Protein AF-A0A8C8LXL6-F1 (afdb_monomer)

InterPro domains:
  IPR001304 C-type lectin-like [PF00059] (31-141)
  IPR001304 C-type lectin-like [PS50041] (15-141)
  IPR001304 C-type lectin-like [SM00034] (9-141)
  IPR016186 C-type lectin-like/link domain superfamily [G3DSA:3.10.100.10] (22-143)
  IPR016187 C-type lectin fold [SSF56436] (7-144)
  IPR018378 C-type lectin, conserved site [PS00615] (116-140)
  IPR050111 C-type lectin and snaclec domain-containing protein [PTHR22803] (27-142)

Organism: Oncorhynchus tshawytscha (NCBI:txid74940)

Mean predicted aligned error: 12.82 Å

pLDDT: mean 79.81, std 14.98, range [47.41, 97.81]

Foldseek 3Di:
DDDVVVVVVVVVVVVVVVVVVVVQQDDDPQFDGDPSDTHHDQPFPAPDWFFADDQDDVSLVVVQVVCCVVPVVSDKAFGQWWDVVVPDTAGRRRDDDPDAFADPCPPDDPSPAQTTKIACDPPPRHIYTGGPPDDHHTHIDHDDPDPD

Solvent-accessible surface area (backbone atoms only — not comparable to full-atom values): 8767 Å² total; per-residue (Å²): 134,82,57,68,68,58,53,49,52,51,51,53,50,51,51,51,50,50,54,51,60,61,58,73,59,60,48,61,94,80,31,53,66,57,97,76,42,64,45,69,89,46,94,51,50,78,90,49,67,28,39,31,75,59,74,47,70,70,54,48,53,51,50,52,53,53,46,35,74,80,36,80,81,43,64,58,25,35,38,16,42,30,27,79,79,79,78,54,74,40,30,67,42,51,50,82,80,85,42,84,57,56,32,92,81,44,79,59,87,67,70,89,58,39,32,26,29,28,35,40,35,86,96,74,53,22,28,42,59,37,50,67,85,62,94,60,54,71,45,70,39,65,52,78,88,76,92,121

Radius of gyration: 22.3 Å; Cα contacts (8 Å, |Δi|>4): 211; chains: 1; bounding box: 39×59×58 Å

Nearest PDB structures (foldseek):
  6jk5-assembly1_A  TM=7.363E-01  e=5.021E-07  Hypomesus nipponensis
  2py2-assembly6_F  TM=7.349E-01  e=1.277E-06  Clupea harengus
  6inn-assembly4_D  TM=8.478E-01  e=7.756E-06  Homo sapiens
  6inn-assembly2_B  TM=8.472E-01  e=7.756E-06  Homo sapiens
  6inn-assembly1_A  TM=8.481E-01  e=9.348E-06  Homo sapiens

Secondary structure (DSSP, 8-state):
---HHHHHHHHHHHHHHHHHHHHTTPPPTTSEEETTEEE---S--TTS-EEPP--SHHHHHHHHHHHHHH-TT---EEEEEE-TTSS--EETT--------BPTT-S-S-TTT--EEEE--TTTS-BEEE-TTS--EE-EEPPPTT--

Sequence (148 aa):
TIDPKVIFCILLGLFSLFSFLLNLGSCSMGWYGSNGSCFKYIAMLSQKANLASVHYLDKHYIINNLIKSYDPAESLTWIGLSDIHKSMWMWSDGSQVEFIHWNGEQPDIDQDTEDCVLINWPGGMQWNDLTCSNLLAFVCEVCPTGMF

Structure (mmCIF, N/CA/C/O backbone):
data_AF-A0A8C8LXL6-F1
#
_entry.id   AF-A0A8C8LXL6-F1
#
loop_
_atom_site.group_PDB
_atom_site.id
_atom_site.type_symbol
_atom_site.label_atom_id
_atom_site.label_alt_id
_atom_site.label_comp_id
_atom_site.label_asym_id
_atom_site.label_entity_id
_atom_site.label_seq_id
_atom_site.pdbx_PDB_ins_code
_atom_site.Cartn_x
_atom_site.Cartn_y
_atom_site.Cartn_z
_atom_site.occupancy
_atom_site.B_iso_or_equiv
_atom_site.auth_seq_id
_atom_site.auth_comp_id
_atom_site.auth_asym_id
_atom_site.auth_atom_id
_atom_site.pdbx_PDB_model_num
ATOM 1 N N . THR A 1 1 ? -21.673 -46.563 -43.641 1.00 72.19 1 THR A N 1
ATOM 2 C CA . THR A 1 1 ? -22.157 -46.462 -42.246 1.00 72.19 1 THR A CA 1
ATOM 3 C C . THR A 1 1 ? -21.065 -45.807 -41.422 1.00 72.19 1 THR A C 1
ATOM 5 O O . THR A 1 1 ? -19.906 -46.129 -41.640 1.00 72.19 1 THR A O 1
ATOM 8 N N . ILE A 1 2 ? -21.393 -44.822 -40.581 1.00 64.19 2 ILE A N 1
ATOM 9 C CA . ILE A 1 2 ? -20.395 -44.080 -39.785 1.00 64.19 2 ILE A CA 1
ATOM 10 C C . ILE A 1 2 ? -20.009 -44.924 -38.559 1.00 64.19 2 ILE A C 1
ATOM 12 O O . ILE A 1 2 ? -20.883 -45.537 -37.949 1.00 64.19 2 ILE A O 1
ATOM 16 N N . ASP A 1 3 ? -18.716 -44.978 -38.224 1.00 72.81 3 ASP A N 1
ATOM 17 C CA . ASP A 1 3 ? -18.187 -45.764 -37.101 1.00 72.81 3 ASP A CA 1
ATOM 18 C C . ASP A 1 3 ? -18.734 -45.239 -35.749 1.00 72.81 3 ASP A C 1
ATOM 20 O O . ASP A 1 3 ? -18.609 -44.044 -35.457 1.00 72.81 3 ASP A O 1
ATOM 24 N N . PRO A 1 4 ? -19.325 -46.096 -34.895 1.00 72.06 4 PRO A N 1
ATOM 25 C CA . PRO A 1 4 ? -19.854 -45.696 -33.591 1.00 72.06 4 PRO A CA 1
ATOM 26 C C . PRO A 1 4 ? -18.803 -45.088 -32.644 1.00 72.06 4 PRO A C 1
ATOM 28 O O . PRO A 1 4 ? -19.159 -44.259 -31.807 1.00 72.06 4 PRO A O 1
ATOM 31 N N . LYS A 1 5 ? -17.511 -45.413 -32.791 1.00 61.12 5 LYS A N 1
ATOM 32 C CA . LYS A 1 5 ? -16.421 -44.765 -32.037 1.00 61.12 5 LYS A CA 1
ATOM 33 C C . LYS A 1 5 ? -16.189 -43.325 -32.492 1.00 61.12 5 LYS A C 1
ATOM 35 O O . LYS A 1 5 ? -15.895 -42.463 -31.667 1.00 61.12 5 LYS A O 1
ATOM 40 N N . VAL A 1 6 ? -16.374 -43.051 -33.784 1.00 65.00 6 VAL A N 1
ATOM 41 C CA . VAL A 1 6 ? -16.306 -41.691 -34.340 1.00 65.00 6 VAL A CA 1
ATOM 42 C C . VAL A 1 6 ? -17.487 -40.862 -33.836 1.00 65.00 6 VAL A C 1
ATOM 44 O O . VAL A 1 6 ? -17.292 -39.732 -33.401 1.00 65.00 6 VAL A O 1
ATOM 47 N N . ILE A 1 7 ? -18.690 -41.443 -33.785 1.00 74.00 7 ILE A N 1
ATOM 48 C CA . ILE A 1 7 ? -19.877 -40.794 -33.204 1.00 74.00 7 ILE A CA 1
ATOM 49 C C . ILE A 1 7 ? -19.655 -40.481 -31.716 1.00 74.00 7 ILE A C 1
ATOM 51 O O . ILE A 1 7 ? -19.957 -39.376 -31.274 1.00 74.00 7 ILE A O 1
ATOM 55 N N . PHE A 1 8 ? -19.073 -41.407 -30.950 1.00 71.81 8 PHE A N 1
ATOM 56 C CA . PHE A 1 8 ? -18.787 -41.198 -29.529 1.00 71.81 8 PHE A CA 1
ATOM 57 C C . PHE A 1 8 ? -17.755 -40.084 -29.281 1.00 71.81 8 PHE A C 1
ATOM 59 O O . PHE A 1 8 ? -17.977 -39.231 -28.425 1.00 71.81 8 PHE A O 1
ATOM 66 N N . CYS A 1 9 ? -16.673 -40.021 -30.068 1.00 64.44 9 CYS A N 1
ATOM 67 C CA . CYS A 1 9 ? -15.708 -38.917 -29.993 1.00 64.44 9 CYS A CA 1
ATOM 68 C C . CYS A 1 9 ? -16.328 -37.565 -30.371 1.00 64.44 9 CYS A C 1
ATOM 70 O O . CYS A 1 9 ? -16.045 -36.564 -29.715 1.00 64.44 9 CYS A O 1
ATOM 72 N N . ILE A 1 10 ? -17.196 -37.527 -31.389 1.00 73.69 10 ILE A N 1
ATOM 73 C CA . ILE A 1 10 ? -17.917 -36.306 -31.774 1.00 73.69 10 ILE A CA 1
ATOM 74 C C . ILE A 1 10 ? -18.852 -35.862 -30.641 1.00 73.69 10 ILE A C 1
ATOM 76 O O . ILE A 1 10 ? -18.869 -34.684 -30.299 1.00 73.69 10 ILE A O 1
ATOM 80 N N . LEU A 1 11 ? -19.575 -36.784 -30.001 1.00 74.62 11 LEU A N 1
ATOM 81 C CA . LEU A 1 11 ? -20.472 -36.469 -28.884 1.00 74.62 11 LEU A CA 1
ATOM 82 C C . LEU A 1 11 ? -19.721 -36.004 -27.628 1.00 74.62 11 LEU A C 1
ATOM 84 O O . LEU A 1 11 ? -20.152 -35.043 -26.996 1.00 74.62 11 LEU A O 1
ATOM 88 N N . LEU A 1 12 ? -18.584 -36.619 -27.287 1.00 67.56 12 LEU A N 1
ATOM 89 C CA . LEU A 1 12 ? -17.730 -36.160 -26.184 1.00 67.56 12 LEU A CA 1
ATOM 90 C C . LEU A 1 12 ? -17.111 -34.788 -26.471 1.00 67.56 12 LEU A C 1
ATOM 92 O O . LEU A 1 12 ? -17.070 -33.936 -25.582 1.00 67.56 12 LEU A O 1
ATOM 96 N N . GLY A 1 13 ? -16.675 -34.552 -27.711 1.00 66.12 13 GLY A N 1
ATOM 97 C CA . GLY A 1 13 ? -16.181 -33.253 -28.161 1.00 66.12 13 GLY A CA 1
ATOM 98 C C . GLY A 1 13 ? -17.259 -32.173 -28.079 1.00 66.12 13 GLY A C 1
ATOM 99 O O . GLY A 1 13 ? -17.007 -31.111 -27.521 1.00 66.12 13 GLY A O 1
ATOM 100 N N . LEU A 1 14 ? -18.478 -32.465 -28.543 1.00 70.12 14 LEU A N 1
ATOM 101 C CA . LEU A 1 14 ? -19.629 -31.559 -28.470 1.00 70.12 14 LEU A CA 1
ATOM 102 C C . LEU A 1 14 ? -20.085 -31.299 -27.028 1.00 70.12 14 LEU A C 1
ATOM 104 O O . LEU A 1 14 ? -20.408 -30.162 -26.704 1.00 70.12 14 LEU A O 1
ATOM 108 N N . PHE A 1 15 ? -20.065 -32.302 -26.145 1.00 70.44 15 PHE A N 1
ATOM 109 C CA . PHE A 1 15 ? -20.377 -32.124 -24.723 1.00 70.44 15 PHE A CA 1
ATOM 110 C C . PHE A 1 15 ? -19.316 -31.273 -24.014 1.00 70.44 15 P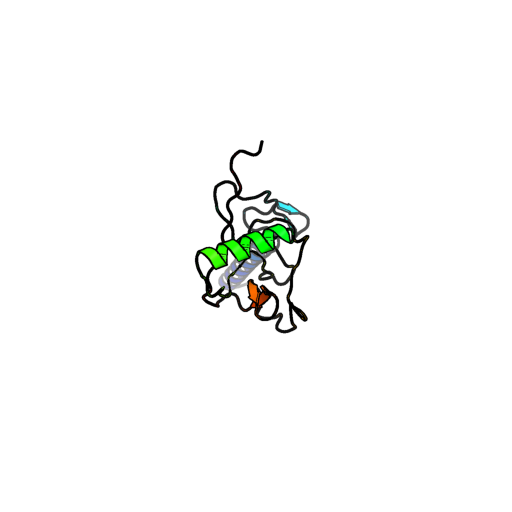HE A C 1
ATOM 112 O O . PHE A 1 15 ? -19.653 -30.382 -23.237 1.00 70.44 15 PHE A O 1
ATOM 119 N N . SER A 1 16 ? -18.037 -31.486 -24.332 1.00 63.00 16 SER A N 1
ATOM 120 C CA . SER A 1 16 ? -16.924 -30.702 -23.783 1.00 63.00 16 SER A CA 1
ATOM 121 C C . SER A 1 16 ? -16.949 -29.259 -24.294 1.00 63.00 16 SER A C 1
ATOM 123 O O . SER A 1 16 ? -16.808 -28.338 -23.498 1.00 63.00 16 SER A O 1
ATOM 125 N N . LEU A 1 17 ? -17.225 -29.046 -25.587 1.00 60.12 17 LEU A N 1
ATOM 126 C CA . LEU A 1 17 ? -17.436 -27.725 -26.194 1.00 60.12 17 LEU A CA 1
ATOM 127 C C . LEU A 1 17 ? -18.657 -27.011 -25.605 1.00 60.12 17 LEU A C 1
ATOM 129 O O . LEU A 1 17 ? -18.568 -25.830 -25.298 1.00 60.12 17 LEU A O 1
ATOM 133 N N . PHE A 1 18 ? -19.773 -27.709 -25.387 1.00 62.06 18 PHE A N 1
ATOM 134 C CA . PHE A 1 18 ? -20.974 -27.142 -24.764 1.00 62.06 18 PHE A CA 1
ATOM 135 C C . PHE A 1 18 ? -20.734 -26.760 -23.296 1.00 62.06 18 PHE A C 1
ATOM 137 O O . PHE A 1 18 ? -21.144 -25.690 -22.859 1.00 62.06 18 PHE A O 1
ATOM 144 N N . SER A 1 19 ? -19.992 -27.585 -22.554 1.00 58.25 19 SER A N 1
ATOM 145 C CA . SER A 1 19 ? -19.571 -27.290 -21.177 1.00 58.25 19 SER A CA 1
ATOM 146 C C .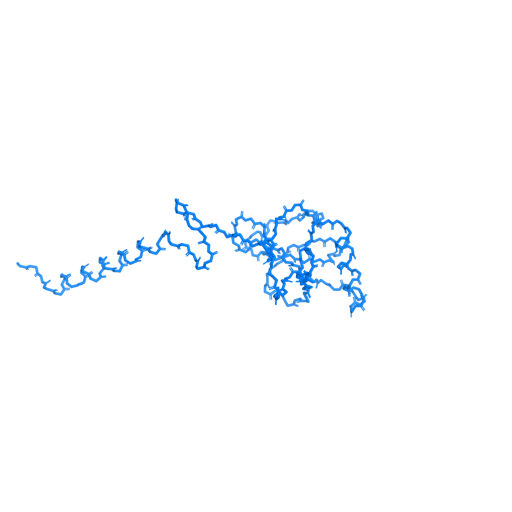 SER A 1 19 ? -18.615 -26.093 -21.114 1.00 58.25 19 SER A C 1
ATOM 148 O O . SER A 1 19 ? -18.721 -25.262 -20.217 1.00 58.25 19 SER A O 1
ATOM 150 N N . PHE A 1 20 ? -17.706 -25.974 -22.087 1.00 53.78 20 PHE A N 1
ATOM 151 C CA . PHE A 1 20 ? -16.784 -24.844 -22.223 1.00 53.78 20 PHE A CA 1
ATOM 152 C C . PHE A 1 20 ? -17.529 -23.551 -22.598 1.00 53.78 20 PHE A C 1
ATOM 154 O O . PHE A 1 20 ? -17.262 -22.499 -22.028 1.00 53.78 20 PHE A O 1
ATOM 161 N N . LEU A 1 21 ? -18.531 -23.641 -23.480 1.00 55.34 21 LEU A N 1
ATOM 162 C CA . LEU A 1 21 ? -19.418 -22.536 -23.868 1.00 55.34 21 LEU A CA 1
ATOM 163 C C . LEU A 1 21 ? -20.329 -22.066 -22.724 1.00 55.34 21 LEU A C 1
ATOM 165 O O . LEU A 1 21 ? -20.600 -20.873 -22.628 1.00 55.34 21 LEU A O 1
ATOM 169 N N . LEU A 1 22 ? -20.759 -22.960 -21.828 1.00 55.09 22 LEU A N 1
ATOM 170 C CA . LEU A 1 22 ? -21.503 -22.588 -20.616 1.00 55.09 22 LEU A CA 1
ATOM 171 C C . LEU A 1 22 ? -20.621 -21.891 -19.564 1.00 55.09 22 LEU A C 1
ATOM 173 O O . LEU A 1 22 ? -21.120 -21.054 -18.816 1.00 55.09 22 LEU A O 1
ATOM 177 N N . ASN A 1 23 ? -19.319 -22.194 -19.526 1.00 52.88 23 ASN A N 1
ATOM 178 C CA . ASN A 1 23 ? -18.353 -21.572 -18.609 1.00 52.88 23 ASN A CA 1
ATOM 179 C C . ASN A 1 23 ? -17.795 -20.230 -19.125 1.00 52.88 23 ASN A C 1
ATOM 181 O O . ASN A 1 23 ? -17.197 -19.475 -18.366 1.00 52.88 23 ASN A O 1
ATOM 185 N N . LEU A 1 24 ? -18.008 -19.909 -20.405 1.00 52.47 24 LEU A N 1
ATOM 186 C CA . LEU A 1 24 ? -17.524 -18.688 -21.066 1.00 52.47 24 LEU A CA 1
ATOM 187 C C . LEU A 1 24 ? -18.338 -17.420 -20.731 1.00 52.47 24 LEU A C 1
ATOM 189 O O . LEU A 1 24 ? -18.103 -16.367 -21.317 1.00 52.47 24 LEU A O 1
ATOM 193 N N . GLY A 1 25 ? -19.285 -17.495 -19.791 1.00 55.28 25 GLY A N 1
ATOM 194 C CA . GLY A 1 25 ? -20.125 -16.356 -19.405 1.00 55.28 25 GLY A CA 1
ATOM 195 C C . GLY A 1 25 ? -20.642 -16.376 -17.967 1.00 55.28 25 GLY A C 1
ATOM 196 O O . GLY A 1 25 ? -21.501 -15.563 -17.627 1.00 55.28 25 GLY A O 1
ATOM 197 N N . SER A 1 26 ? -20.164 -17.292 -17.120 1.00 70.88 26 SER A N 1
ATOM 198 C CA . SER A 1 26 ? -20.581 -17.364 -15.718 1.00 70.88 26 SER A CA 1
ATOM 199 C C . SER A 1 26 ? -19.567 -16.678 -14.813 1.00 70.88 26 SER A C 1
ATOM 201 O O . SER A 1 26 ? -18.387 -17.019 -14.809 1.00 70.88 26 SER A O 1
ATOM 203 N N . CYS A 1 27 ? -20.041 -15.730 -14.017 1.00 72.31 27 CYS A N 1
ATOM 204 C CA . CYS A 1 27 ? -19.217 -15.021 -13.055 1.00 72.31 27 CYS A CA 1
ATOM 205 C C . CYS A 1 27 ? -18.742 -15.916 -11.914 1.00 72.31 27 CYS A C 1
ATOM 207 O O . CYS A 1 27 ? -19.485 -16.775 -11.436 1.00 72.31 27 CYS A O 1
ATOM 209 N N . SER A 1 28 ? -17.519 -15.671 -11.436 1.00 73.50 28 SER A N 1
ATOM 210 C CA . SER A 1 28 ? -17.000 -16.295 -10.219 1.00 73.50 28 SER A CA 1
ATOM 211 C C . SER A 1 28 ? -17.971 -16.086 -9.052 1.00 73.50 28 SER A C 1
ATOM 213 O O . SER A 1 28 ? -18.562 -15.013 -8.902 1.00 73.50 28 SER A O 1
ATOM 215 N N . MET A 1 29 ? -18.130 -17.109 -8.208 1.00 51.81 29 MET A N 1
ATOM 216 C CA . MET A 1 29 ? -19.032 -17.093 -7.051 1.00 51.81 29 MET A CA 1
ATOM 217 C C . MET A 1 29 ? -18.843 -15.807 -6.214 1.00 51.81 29 MET A C 1
ATOM 219 O O . MET A 1 29 ? -17.759 -15.557 -5.690 1.00 51.81 29 MET A O 1
ATOM 223 N N . GLY A 1 30 ? -19.890 -14.975 -6.109 1.00 51.94 30 GLY A N 1
ATOM 224 C CA . GLY A 1 30 ? -19.868 -13.689 -5.392 1.00 51.94 30 GLY A CA 1
ATOM 225 C C . GLY A 1 30 ? -19.841 -12.434 -6.274 1.00 51.94 30 GLY A C 1
ATOM 226 O O . GLY A 1 30 ? -19.881 -11.336 -5.730 1.00 51.94 30 GLY A O 1
ATOM 227 N N . TRP A 1 31 ? -19.812 -12.579 -7.598 1.00 62.59 31 TRP A N 1
ATOM 228 C CA . TRP A 1 31 ? -20.011 -11.494 -8.557 1.00 62.59 31 TRP A CA 1
ATOM 229 C C . TRP A 1 31 ? -21.384 -11.658 -9.242 1.00 62.59 31 TRP A C 1
ATOM 231 O O . TRP A 1 31 ? -21.690 -12.705 -9.805 1.00 62.59 31 TRP A O 1
ATOM 241 N N . TYR A 1 32 ? -22.232 -10.637 -9.176 1.00 79.25 32 TYR A N 1
ATOM 242 C CA . TYR A 1 32 ? -23.444 -10.459 -9.969 1.00 79.25 32 TYR A CA 1
ATOM 243 C C . TYR A 1 32 ? -23.098 -10.436 -11.459 1.00 79.25 32 TYR A C 1
ATOM 245 O O . TYR A 1 32 ? -22.218 -9.698 -11.856 1.00 79.25 32 TYR A O 1
ATOM 253 N N . GLY A 1 33 ? -23.751 -11.245 -12.288 1.00 76.94 33 GLY A N 1
ATOM 254 C CA . GLY A 1 33 ? -23.491 -11.291 -13.727 1.00 76.94 33 GLY A CA 1
ATOM 255 C C . GLY A 1 33 ? -24.555 -10.550 -14.532 1.00 76.94 33 GLY A C 1
ATOM 256 O O . GLY A 1 33 ? -25.740 -10.762 -14.293 1.00 76.94 33 GLY A O 1
ATOM 257 N N . SER A 1 34 ? -24.173 -9.721 -15.504 1.00 79.56 34 SER A N 1
ATOM 258 C CA . SER A 1 34 ? -25.109 -9.105 -16.458 1.00 79.56 34 SER A CA 1
ATOM 259 C C . SER A 1 34 ? -24.438 -8.866 -17.814 1.00 79.56 34 SER A C 1
ATOM 261 O O . SER A 1 34 ? -23.355 -8.293 -17.868 1.00 79.56 34 SER A O 1
ATOM 263 N N . ASN A 1 35 ? -25.071 -9.320 -18.906 1.00 79.50 35 ASN A N 1
ATOM 264 C CA . ASN A 1 35 ? -24.599 -9.175 -20.297 1.00 79.50 35 ASN A CA 1
ATOM 265 C C . ASN A 1 35 ? -23.145 -9.633 -20.553 1.00 79.50 35 ASN A C 1
ATOM 267 O O . ASN A 1 35 ? -22.412 -8.993 -21.300 1.00 79.50 35 ASN A O 1
ATOM 271 N N . GLY A 1 36 ? -22.716 -10.739 -19.935 1.00 74.50 36 GLY A N 1
ATOM 272 C CA . GLY A 1 36 ? -21.343 -11.252 -20.069 1.00 74.50 36 GLY A CA 1
ATOM 273 C C . GLY A 1 36 ? -20.316 -10.547 -19.176 1.00 74.50 36 GLY A C 1
ATOM 274 O O . GLY A 1 36 ? -19.123 -10.800 -19.297 1.00 74.50 36 GLY A O 1
ATOM 275 N N . SER A 1 37 ? -20.766 -9.670 -18.278 1.00 69.69 37 SER A N 1
ATOM 276 C CA . SER A 1 37 ? -19.934 -8.986 -17.284 1.00 69.69 37 SER A CA 1
ATOM 277 C C . SER A 1 37 ? -20.262 -9.440 -15.866 1.00 69.69 37 SER A C 1
ATOM 279 O O . SER A 1 37 ? -21.368 -9.910 -15.615 1.00 69.69 37 SER A O 1
ATOM 281 N N . CYS A 1 38 ? -19.313 -9.259 -14.944 1.00 75.19 38 CYS A N 1
ATOM 282 C CA . CYS A 1 38 ? -19.385 -9.666 -13.541 1.00 75.19 38 CYS A CA 1
ATOM 283 C C . CYS A 1 38 ? -19.189 -8.456 -12.617 1.00 75.19 38 CYS A C 1
ATOM 285 O O . CYS A 1 38 ? -18.301 -7.647 -12.847 1.00 75.19 38 CYS A O 1
ATOM 287 N N . PHE A 1 39 ? -19.979 -8.339 -11.551 1.00 68.44 39 PHE A N 1
ATOM 288 C CA . PHE A 1 39 ? -20.109 -7.165 -10.684 1.00 68.44 39 PHE A CA 1
ATOM 289 C C . PHE A 1 39 ? -20.114 -7.593 -9.209 1.00 68.44 39 PHE A C 1
ATOM 291 O O . PHE A 1 39 ? -20.928 -8.414 -8.823 1.00 68.44 39 PHE A O 1
ATOM 298 N N . LYS A 1 40 ? -19.282 -7.050 -8.324 1.00 68.88 40 LYS A N 1
ATOM 299 C CA . LYS A 1 40 ? -19.315 -7.393 -6.888 1.00 68.88 40 LYS A CA 1
ATOM 300 C C . LYS A 1 40 ? -19.347 -6.118 -6.060 1.00 68.88 40 LYS A C 1
ATOM 302 O O . LYS A 1 40 ? -18.531 -5.236 -6.275 1.00 68.88 40 LYS A O 1
ATOM 307 N N . TYR A 1 41 ? -20.284 -6.026 -5.120 1.00 64.12 41 TYR A N 1
ATOM 308 C CA . TYR A 1 41 ? -20.362 -4.916 -4.171 1.00 64.12 41 TYR A CA 1
ATOM 309 C C . TYR A 1 41 ? -19.750 -5.351 -2.835 1.00 64.12 41 TYR A C 1
ATOM 311 O O . TYR A 1 41 ? -20.265 -6.273 -2.201 1.00 64.12 41 TYR A O 1
ATOM 319 N N . ILE A 1 42 ? -18.652 -4.718 -2.415 1.00 61.34 42 ILE A N 1
ATOM 320 C CA . ILE A 1 42 ? -18.035 -4.916 -1.096 1.00 61.34 42 ILE A CA 1
ATOM 321 C C . ILE A 1 42 ? -17.975 -3.557 -0.405 1.00 61.34 42 ILE A C 1
ATOM 323 O O . ILE A 1 42 ? -17.242 -2.680 -0.837 1.00 61.34 42 ILE A O 1
ATOM 327 N N . ALA A 1 43 ? -18.773 -3.376 0.649 1.00 57.81 43 ALA A N 1
ATOM 328 C CA . ALA A 1 43 ? -18.801 -2.121 1.403 1.00 57.81 43 ALA A CA 1
ATOM 329 C C . ALA A 1 43 ? -17.590 -1.971 2.348 1.00 57.81 43 ALA A C 1
ATOM 331 O O . ALA A 1 43 ? -17.118 -0.864 2.555 1.00 57.81 43 ALA A O 1
ATOM 332 N N . MET A 1 44 ? -17.147 -3.090 2.934 1.00 55.22 44 MET A N 1
ATOM 333 C CA . MET A 1 44 ? -15.929 -3.362 3.719 1.00 55.22 44 MET A CA 1
ATOM 334 C C . MET A 1 44 ? -16.165 -4.741 4.371 1.00 55.22 44 MET A C 1
ATOM 336 O O . MET A 1 44 ? -17.290 -5.041 4.782 1.00 55.22 44 MET A O 1
ATOM 340 N N . LEU A 1 45 ? -15.161 -5.619 4.472 1.00 56.22 45 LEU A N 1
ATOM 341 C CA . LEU A 1 45 ? -15.350 -6.918 5.140 1.00 56.22 45 LEU A CA 1
ATOM 342 C C . LEU A 1 45 ? -15.457 -6.719 6.662 1.00 56.22 45 LEU A C 1
ATOM 344 O O . LEU A 1 45 ? -14.449 -6.645 7.364 1.00 56.22 45 LEU A O 1
ATOM 348 N N . SER A 1 46 ? -16.674 -6.654 7.208 1.00 53.69 46 SER A N 1
ATOM 349 C CA . SER A 1 46 ? -16.842 -6.690 8.662 1.00 53.69 46 SER A CA 1
ATOM 350 C C . SER A 1 46 ? -16.364 -8.054 9.187 1.00 53.69 46 SER A C 1
ATOM 352 O O . SER A 1 46 ? -16.824 -9.111 8.759 1.00 53.69 46 SER A O 1
ATOM 354 N N . GLN A 1 47 ? -15.387 -8.015 10.100 1.00 53.81 47 GLN A N 1
ATOM 355 C CA . GLN A 1 47 ? -14.712 -9.155 10.749 1.00 53.81 47 GLN A CA 1
ATOM 356 C C . GLN A 1 47 ? -13.580 -9.881 9.990 1.00 53.81 47 GLN A C 1
ATOM 358 O O . GLN A 1 47 ? -13.046 -10.858 10.517 1.00 53.81 47 GLN A O 1
ATOM 363 N N . LYS A 1 48 ? -13.126 -9.403 8.823 1.00 67.38 48 LYS A N 1
ATOM 364 C CA . LYS A 1 48 ? -11.858 -9.860 8.214 1.00 67.38 48 LYS A C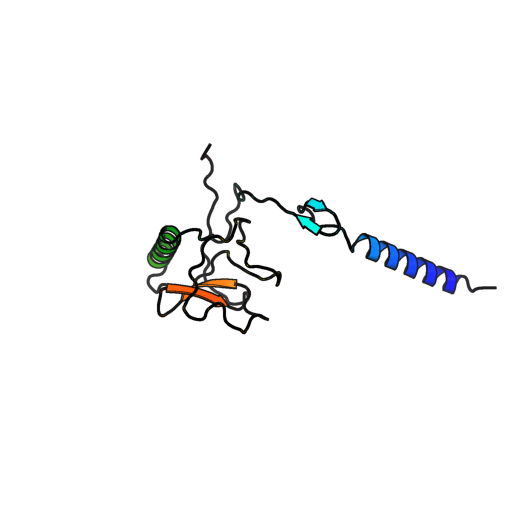A 1
ATOM 365 C C . LYS A 1 48 ? -11.030 -8.647 7.810 1.00 67.38 48 LYS A C 1
ATOM 367 O O . LYS A 1 48 ? -11.502 -7.822 7.039 1.00 67.38 48 LYS A O 1
ATOM 372 N N . ALA A 1 49 ? -9.833 -8.522 8.380 1.00 79.19 49 ALA A N 1
ATOM 373 C CA . ALA A 1 49 ? -8.916 -7.453 8.011 1.00 79.19 49 ALA A CA 1
ATOM 374 C C . ALA A 1 49 ? -8.522 -7.587 6.534 1.00 79.19 49 ALA A C 1
ATOM 376 O O . ALA A 1 49 ? -8.328 -8.707 6.054 1.00 79.19 49 ALA A O 1
ATOM 377 N N . ASN A 1 50 ? -8.387 -6.460 5.845 1.00 87.81 50 ASN A N 1
ATOM 378 C CA . ASN A 1 50 ? -7.779 -6.381 4.519 1.00 87.81 50 ASN A CA 1
ATOM 379 C C . ASN A 1 50 ? -6.422 -5.692 4.636 1.00 87.81 50 ASN A C 1
ATOM 381 O O . ASN A 1 50 ? -6.112 -5.115 5.679 1.00 87.81 50 ASN A O 1
ATOM 385 N N . LEU A 1 51 ? -5.622 -5.722 3.573 1.00 93.19 51 LEU A N 1
ATOM 386 C CA . LEU A 1 51 ? -4.498 -4.797 3.480 1.00 93.19 51 LEU A CA 1
ATOM 387 C C . LEU A 1 51 ? -5.039 -3.362 3.480 1.00 93.19 51 LEU A C 1
ATOM 389 O O . LEU A 1 51 ? -6.086 -3.096 2.885 1.00 93.19 51 LEU A O 1
ATOM 393 N N . ALA A 1 52 ? -4.343 -2.464 4.171 1.00 94.69 52 ALA A N 1
ATOM 394 C CA . ALA A 1 52 ? -4.825 -1.113 4.428 1.00 94.69 52 ALA A CA 1
ATOM 395 C C . ALA A 1 52 ? -5.113 -0.355 3.127 1.00 94.69 52 ALA A C 1
ATOM 397 O O . ALA A 1 52 ? -4.282 -0.334 2.213 1.00 94.69 52 ALA A O 1
ATOM 398 N N . SER A 1 53 ? -6.279 0.284 3.070 1.00 93.88 53 SER A N 1
ATOM 399 C CA . SER A 1 53 ? -6.654 1.203 1.999 1.00 93.88 53 SER A CA 1
ATOM 400 C C . SER A 1 53 ? -6.310 2.635 2.383 1.00 93.88 53 SER A C 1
ATOM 402 O O . SER A 1 53 ? -6.378 3.010 3.554 1.00 93.88 53 SER A O 1
ATOM 404 N N . VAL A 1 54 ? -5.927 3.474 1.422 1.00 95.81 54 VAL A N 1
ATOM 405 C CA . VAL A 1 54 ? -5.534 4.863 1.700 1.00 95.81 54 VAL A CA 1
ATOM 406 C C . VAL A 1 54 ? -6.388 5.821 0.882 1.00 95.81 54 VAL A C 1
ATOM 408 O O . VAL A 1 54 ? -6.240 5.921 -0.329 1.00 95.81 54 VAL A O 1
ATOM 411 N N . HIS A 1 55 ? -7.279 6.543 1.563 1.00 94.12 55 HIS A N 1
ATOM 412 C CA . HIS A 1 55 ? -8.284 7.406 0.925 1.00 94.12 55 HIS A CA 1
ATOM 413 C C . HIS A 1 55 ? -7.996 8.905 1.038 1.00 94.12 55 HIS A C 1
ATOM 415 O O . HIS A 1 55 ? -8.699 9.710 0.439 1.00 94.12 55 HIS A O 1
ATOM 421 N N . TYR A 1 56 ? -7.006 9.300 1.839 1.00 95.12 56 TYR A N 1
ATOM 422 C CA . TYR A 1 56 ? -6.635 10.698 2.052 1.00 95.12 56 TYR A CA 1
ATOM 423 C C 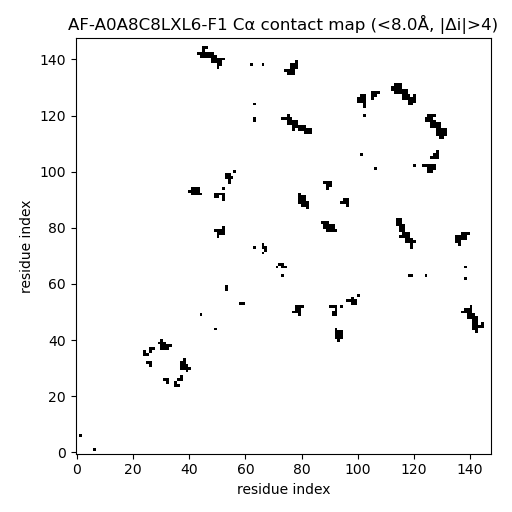. TYR A 1 56 ? -5.257 10.791 2.716 1.00 95.12 56 TYR A C 1
ATOM 425 O O . TYR A 1 56 ? -4.768 9.830 3.318 1.00 95.12 56 TYR A O 1
ATOM 433 N N . LEU A 1 57 ? -4.642 11.972 2.628 1.00 94.69 57 LEU A N 1
ATOM 434 C CA . LEU A 1 57 ? -3.267 12.211 3.067 1.00 94.69 57 LEU A CA 1
ATOM 435 C C . LEU A 1 57 ? -3.053 11.963 4.573 1.00 94.69 57 LEU A C 1
ATOM 437 O O . LEU A 1 57 ? -2.059 11.353 4.957 1.00 94.69 57 LEU A O 1
ATOM 441 N N . ASP A 1 58 ? -3.999 12.341 5.435 1.00 96.44 58 ASP A N 1
ATOM 442 C CA . ASP A 1 58 ? -3.858 12.063 6.872 1.00 96.44 58 ASP A CA 1
ATOM 443 C C . ASP A 1 58 ? -3.828 10.553 7.160 1.00 96.44 58 ASP A C 1
ATOM 445 O O . ASP A 1 58 ? -3.073 10.108 8.024 1.00 96.44 58 ASP A O 1
ATOM 449 N N . LYS A 1 59 ? -4.579 9.736 6.401 1.00 94.94 59 LYS A N 1
ATOM 450 C CA . LYS A 1 59 ? -4.538 8.269 6.523 1.00 94.94 59 LYS A CA 1
ATOM 451 C C . LYS A 1 59 ? -3.173 7.717 6.115 1.00 94.94 59 LYS A C 1
ATOM 453 O O . LYS A 1 59 ? -2.653 6.843 6.803 1.00 94.94 59 LYS A O 1
ATOM 458 N N . HIS A 1 60 ? -2.569 8.264 5.056 1.00 96.19 60 HIS A N 1
ATOM 459 C CA . HIS A 1 60 ? -1.194 7.941 4.660 1.00 96.19 60 HIS A CA 1
ATOM 460 C C . HIS A 1 60 ? -0.216 8.192 5.821 1.00 96.19 60 HIS A C 1
ATOM 462 O O . HIS A 1 60 ? 0.524 7.292 6.213 1.00 96.19 60 HIS A O 1
ATOM 468 N N . TYR A 1 61 ? -0.256 9.376 6.439 1.00 95.88 61 TYR A N 1
ATOM 469 C CA . TYR A 1 61 ? 0.642 9.693 7.555 1.00 95.88 61 TYR A CA 1
ATOM 470 C C . TYR A 1 61 ? 0.370 8.864 8.814 1.00 95.88 61 TYR A C 1
ATOM 472 O O . TYR A 1 61 ? 1.313 8.519 9.527 1.00 95.88 61 TYR A O 1
ATOM 480 N N . ILE A 1 62 ? -0.887 8.509 9.095 1.00 95.88 62 ILE A N 1
ATOM 481 C CA . ILE A 1 62 ? -1.225 7.574 10.179 1.00 95.88 62 ILE A CA 1
ATOM 482 C C . ILE A 1 62 ? -0.542 6.222 9.943 1.00 95.88 62 ILE A C 1
ATOM 484 O O . ILE A 1 62 ? 0.062 5.683 10.870 1.00 95.88 62 ILE A O 1
ATOM 488 N N . ILE A 1 63 ? -0.587 5.701 8.714 1.00 96.44 63 ILE A N 1
ATOM 489 C CA . ILE A 1 63 ? 0.054 4.430 8.351 1.00 96.44 63 ILE A CA 1
ATOM 490 C C . ILE A 1 63 ? 1.583 4.534 8.450 1.00 96.44 63 ILE A C 1
ATOM 492 O O . ILE A 1 63 ? 2.193 3.658 9.061 1.00 96.44 63 ILE A O 1
ATOM 496 N N . ASN A 1 64 ? 2.207 5.614 7.964 1.00 95.06 64 ASN A N 1
ATOM 497 C CA . ASN A 1 64 ? 3.661 5.807 8.100 1.00 95.06 64 ASN A CA 1
ATOM 498 C C . ASN A 1 64 ? 4.097 5.840 9.566 1.00 95.06 64 ASN A C 1
ATOM 500 O O . ASN A 1 64 ? 5.046 5.161 9.953 1.00 95.06 64 ASN A O 1
ATOM 504 N N . ASN A 1 65 ? 3.380 6.595 10.402 1.00 95.88 65 ASN A N 1
ATOM 505 C CA . ASN A 1 65 ? 3.686 6.694 11.827 1.00 95.88 65 ASN A CA 1
ATOM 506 C C . ASN A 1 65 ? 3.467 5.362 12.555 1.00 95.88 65 ASN A C 1
ATOM 508 O O . ASN A 1 65 ? 4.245 5.019 13.447 1.00 95.88 65 ASN A O 1
ATOM 512 N N . LEU A 1 66 ? 2.442 4.597 12.165 1.00 96.44 66 LEU A N 1
ATOM 513 C CA . LEU A 1 66 ? 2.229 3.243 12.665 1.00 96.44 66 LEU A CA 1
ATOM 514 C C . LEU A 1 66 ? 3.429 2.357 12.325 1.00 96.44 66 LEU A C 1
ATOM 516 O O . LEU A 1 66 ? 3.991 1.753 13.235 1.00 96.44 66 LEU A O 1
ATOM 520 N N . ILE A 1 67 ? 3.859 2.324 11.060 1.00 96.31 67 ILE A N 1
ATOM 521 C CA . ILE A 1 67 ? 5.035 1.552 10.634 1.00 96.31 67 ILE A CA 1
ATOM 522 C C . ILE A 1 67 ? 6.254 1.977 11.451 1.00 96.31 67 ILE A C 1
ATOM 524 O O . ILE A 1 67 ? 6.843 1.135 12.117 1.00 96.31 67 ILE A O 1
ATOM 528 N N . LYS A 1 68 ? 6.554 3.279 11.518 1.00 95.81 68 LYS A N 1
ATOM 529 C CA . LYS A 1 68 ? 7.681 3.834 12.283 1.00 95.81 68 LYS A CA 1
ATOM 530 C C . LYS A 1 68 ? 7.683 3.415 13.758 1.00 95.81 68 LYS A C 1
ATOM 532 O O . LYS A 1 68 ? 8.744 3.242 14.353 1.00 95.81 68 LYS A O 1
ATOM 537 N N . SER A 1 69 ? 6.503 3.262 14.365 1.00 97.12 69 SER A N 1
ATOM 538 C CA . SER A 1 69 ? 6.378 2.871 15.775 1.00 97.12 69 SER A CA 1
ATOM 539 C C . SER A 1 69 ? 6.785 1.420 16.062 1.00 97.12 69 SER A C 1
ATOM 541 O O . SER A 1 69 ? 7.225 1.132 17.175 1.00 97.12 69 SER A O 1
ATOM 543 N N . TYR A 1 70 ? 6.677 0.526 15.074 1.00 96.44 70 TYR A N 1
ATOM 544 C CA . TYR A 1 70 ? 7.069 -0.887 15.181 1.00 96.44 70 TYR A CA 1
ATOM 545 C C . TYR A 1 70 ? 8.390 -1.187 14.462 1.00 96.44 70 TYR A C 1
ATOM 547 O O . TYR A 1 70 ? 9.135 -2.069 14.885 1.00 96.44 70 TYR A O 1
ATOM 555 N N . ASP A 1 71 ? 8.688 -0.431 13.411 1.00 96.19 71 ASP A N 1
ATOM 556 C CA . ASP A 1 71 ? 9.899 -0.489 12.608 1.00 96.19 71 ASP A CA 1
ATOM 557 C C . ASP A 1 71 ? 10.489 0.925 12.424 1.00 96.19 71 ASP A C 1
ATOM 559 O O . ASP A 1 71 ? 10.129 1.643 11.485 1.00 96.19 71 ASP A O 1
ATOM 563 N N . PRO A 1 72 ? 11.425 1.341 13.299 1.00 94.75 72 PRO A N 1
ATOM 564 C CA . PRO A 1 72 ? 12.084 2.645 13.212 1.00 94.75 72 PRO A CA 1
ATOM 565 C C . PRO A 1 72 ? 12.908 2.864 11.938 1.00 94.75 72 PRO A C 1
ATOM 567 O O . PRO A 1 72 ? 13.306 4.000 11.685 1.00 94.75 72 PRO A O 1
ATOM 570 N N . ALA A 1 73 ? 13.205 1.806 11.172 1.00 94.50 73 ALA A N 1
ATOM 571 C CA . ALA A 1 73 ? 13.875 1.921 9.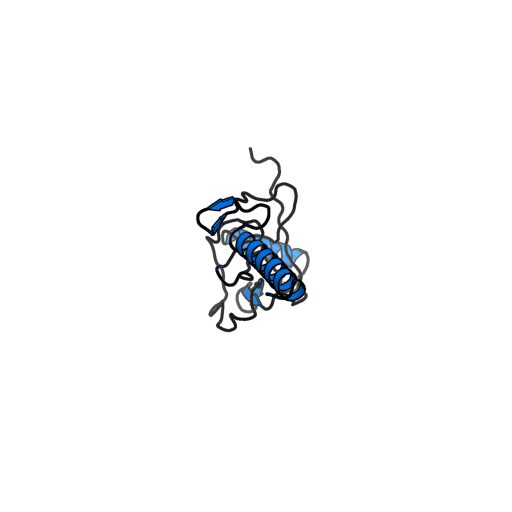879 1.00 94.50 73 ALA A CA 1
ATOM 572 C C . ALA A 1 73 ? 12.909 2.308 8.746 1.00 94.50 73 ALA A C 1
ATOM 574 O O . ALA A 1 73 ? 13.372 2.591 7.643 1.00 94.50 73 ALA A O 1
ATOM 575 N N . GLU A 1 74 ? 11.598 2.349 9.019 1.00 93.88 74 GLU A N 1
ATOM 576 C CA . GLU A 1 74 ? 10.555 2.755 8.072 1.00 93.88 74 GLU A CA 1
ATOM 577 C C . GLU A 1 74 ? 10.605 1.913 6.783 1.00 93.88 74 GLU A C 1
ATOM 579 O O . GLU A 1 74 ? 10.524 2.447 5.678 1.00 93.88 74 GLU A O 1
ATOM 584 N N . SER A 1 75 ? 10.757 0.586 6.921 1.00 95.12 75 SER A N 1
ATOM 585 C CA . SER A 1 75 ? 10.926 -0.319 5.779 1.00 95.12 75 SER A CA 1
ATOM 586 C C . SER A 1 75 ? 9.755 -0.255 4.794 1.00 95.12 75 SER A C 1
ATOM 588 O O . SER A 1 75 ? 8.608 0.048 5.152 1.00 95.12 75 SER A O 1
ATOM 590 N N . LEU A 1 76 ? 10.049 -0.612 3.539 1.00 96.56 76 LEU A N 1
ATOM 591 C CA . LEU A 1 76 ? 9.044 -0.776 2.491 1.00 96.56 76 LEU A CA 1
ATOM 592 C C . LEU A 1 76 ? 7.968 -1.758 2.950 1.00 96.56 76 LEU A C 1
ATOM 594 O O . LEU A 1 76 ? 8.271 -2.859 3.417 1.00 96.56 76 LEU A O 1
ATOM 598 N N . THR A 1 77 ? 6.713 -1.341 2.829 1.00 97.19 77 THR A N 1
ATOM 599 C CA . THR A 1 77 ? 5.586 -2.071 3.410 1.00 97.19 77 THR A CA 1
ATOM 600 C C . THR A 1 77 ? 4.415 -2.092 2.440 1.00 97.19 77 THR A C 1
ATOM 602 O O . THR A 1 77 ? 4.025 -1.052 1.917 1.00 97.19 77 THR A O 1
ATOM 605 N N . TRP A 1 78 ? 3.835 -3.267 2.212 1.00 97.81 78 TRP A N 1
ATOM 606 C CA . TRP A 1 78 ? 2.678 -3.447 1.344 1.00 97.81 78 TRP A CA 1
ATOM 607 C C . TRP A 1 78 ? 1.414 -2.785 1.906 1.00 97.81 78 TRP A C 1
ATOM 609 O O . TRP A 1 78 ? 1.100 -2.913 3.097 1.00 97.81 78 TRP A O 1
ATOM 619 N N . ILE A 1 79 ? 0.664 -2.139 1.011 1.00 97.06 79 ILE A N 1
ATOM 620 C CA . ILE A 1 79 ? -0.706 -1.658 1.225 1.00 97.06 79 ILE A CA 1
ATOM 621 C C . ILE A 1 79 ? -1.658 -2.376 0.262 1.00 97.06 79 ILE A C 1
ATOM 623 O O . ILE A 1 79 ? -1.243 -3.175 -0.572 1.00 97.06 79 ILE A O 1
ATOM 627 N N . GLY A 1 80 ? -2.962 -2.151 0.399 1.00 95.19 80 GLY A N 1
ATOM 628 C CA . GLY A 1 80 ? -3.962 -2.966 -0.286 1.00 95.19 80 GLY A CA 1
ATOM 629 C C . GLY A 1 80 ? -4.230 -2.637 -1.748 1.00 95.19 80 GLY A C 1
ATOM 630 O O . GLY A 1 80 ? -5.186 -3.198 -2.278 1.00 95.19 80 GLY A O 1
ATOM 631 N N . LEU A 1 81 ? -3.486 -1.719 -2.368 1.00 94.56 81 LEU A N 1
ATOM 632 C CA . LEU A 1 81 ? -3.700 -1.322 -3.760 1.00 94.56 81 LEU A CA 1
ATOM 633 C C . LEU A 1 81 ? -2.956 -2.293 -4.678 1.00 94.56 81 LEU A C 1
ATOM 635 O O . LEU A 1 81 ? -1.799 -2.627 -4.428 1.00 94.56 81 LEU A O 1
ATOM 639 N N . SER A 1 82 ? -3.634 -2.760 -5.722 1.00 92.25 82 SER A N 1
ATOM 640 C CA . SER A 1 82 ? -3.045 -3.654 -6.721 1.00 92.25 82 SER A CA 1
ATOM 641 C C . SER A 1 82 ? -3.800 -3.577 -8.044 1.00 92.25 82 SER A C 1
ATOM 643 O O . SER A 1 82 ? -4.995 -3.270 -8.040 1.00 92.25 82 SER A O 1
ATOM 645 N N . ASP A 1 83 ? -3.147 -3.885 -9.155 1.00 87.38 83 ASP A N 1
ATOM 646 C CA . ASP A 1 83 ? -3.751 -3.991 -10.489 1.00 87.38 83 ASP A CA 1
ATOM 647 C C . ASP A 1 83 ? -3.534 -5.374 -11.129 1.00 87.38 83 ASP A C 1
ATOM 649 O O . ASP A 1 83 ? -3.707 -5.528 -12.332 1.00 87.38 83 ASP A O 1
ATOM 653 N N . ILE A 1 84 ? -3.328 -6.417 -10.307 1.00 81.19 84 ILE A N 1
ATOM 654 C CA . ILE A 1 84 ? -3.137 -7.847 -10.668 1.00 81.19 84 ILE A CA 1
ATOM 655 C C . ILE A 1 84 ? -4.097 -8.363 -11.761 1.00 81.19 84 ILE A C 1
ATOM 657 O O . ILE A 1 84 ? -3.796 -9.303 -12.497 1.00 81.19 84 ILE A O 1
ATOM 661 N N . HIS A 1 85 ? -5.289 -7.776 -11.875 1.00 75.56 85 HIS A N 1
ATOM 662 C CA . HIS A 1 85 ? -6.278 -8.111 -12.900 1.00 75.56 85 HIS A CA 1
ATOM 663 C C . HIS A 1 85 ? -6.099 -7.349 -14.229 1.00 75.56 85 HIS A C 1
ATOM 665 O O . HIS A 1 85 ? -7.024 -7.356 -15.047 1.00 75.56 85 HIS A O 1
ATOM 671 N N . LYS A 1 86 ? -4.954 -6.683 -14.436 1.00 70.38 86 LYS A N 1
ATOM 672 C CA . LYS A 1 86 ? -4.499 -5.976 -15.651 1.00 70.38 86 LYS A CA 1
ATOM 673 C C . LYS A 1 86 ? -5.569 -5.101 -16.314 1.00 70.38 86 LYS A C 1
ATOM 675 O O . LYS A 1 86 ? -5.677 -5.028 -17.535 1.00 70.38 86 LYS A O 1
ATOM 680 N N . SER A 1 87 ? -6.418 -4.484 -15.497 1.00 69.12 87 SER A N 1
ATOM 681 C CA . SER A 1 87 ? -7.570 -3.696 -15.959 1.00 69.12 87 SER A CA 1
ATOM 682 C C . SER A 1 87 ? -7.707 -2.374 -15.218 1.00 69.12 87 SER A C 1
ATOM 684 O O . SER A 1 87 ? -8.024 -1.367 -15.846 1.00 69.12 87 SER A O 1
ATOM 686 N N . MET A 1 88 ? -7.468 -2.365 -13.905 1.00 80.75 88 MET A N 1
ATOM 687 C CA . MET A 1 88 ? -7.492 -1.168 -13.068 1.00 80.75 88 MET A CA 1
ATOM 688 C C . MET A 1 88 ? -6.895 -1.442 -11.684 1.00 80.75 88 MET A C 1
ATOM 690 O O . MET A 1 88 ? -7.010 -2.557 -11.170 1.00 80.75 88 MET A O 1
ATOM 694 N N . TRP A 1 89 ? -6.354 -0.394 -11.058 1.00 86.88 89 TRP A N 1
ATOM 695 C CA . TRP A 1 89 ? -6.005 -0.398 -9.640 1.00 86.88 89 TRP A CA 1
ATOM 696 C C . TRP A 1 89 ? -7.260 -0.582 -8.780 1.00 86.88 89 TRP A C 1
ATOM 698 O O . TRP A 1 89 ? -8.257 0.126 -8.952 1.00 86.88 89 TRP A O 1
ATOM 708 N N . MET A 1 90 ? -7.208 -1.523 -7.842 1.00 88.88 90 MET A N 1
ATOM 709 C CA . MET A 1 90 ? -8.289 -1.830 -6.910 1.00 88.88 90 MET A CA 1
ATOM 710 C C . MET A 1 90 ? -7.737 -2.041 -5.506 1.00 88.88 90 MET A C 1
ATOM 712 O O . MET A 1 90 ? -6.720 -2.713 -5.317 1.00 88.88 90 MET A O 1
ATOM 716 N N . TRP A 1 91 ? -8.438 -1.498 -4.510 1.00 91.56 91 TRP A N 1
ATOM 717 C CA . TRP A 1 91 ? -8.163 -1.819 -3.117 1.00 91.56 91 TRP A CA 1
ATOM 718 C C . TRP A 1 91 ? -8.671 -3.222 -2.777 1.00 91.56 91 TRP A C 1
ATOM 720 O O . TRP A 1 91 ? -9.773 -3.617 -3.161 1.00 91.56 91 TRP A O 1
ATOM 730 N N . SER A 1 92 ? -7.885 -3.968 -1.999 1.00 88.38 92 SER A N 1
ATOM 731 C CA . SER A 1 92 ? -8.225 -5.326 -1.551 1.00 88.38 92 SER A CA 1
ATOM 732 C C . SER A 1 92 ? -9.495 -5.401 -0.689 1.00 88.38 92 SER A C 1
ATOM 734 O O . SER A 1 92 ? -10.142 -6.446 -0.630 1.00 88.38 92 SER A O 1
ATOM 736 N N . ASP A 1 93 ? -9.887 -4.288 -0.062 1.00 85.88 93 ASP A N 1
ATOM 737 C CA . ASP A 1 93 ? -11.132 -4.159 0.700 1.00 85.88 93 ASP A CA 1
ATOM 738 C C . ASP A 1 93 ? -12.365 -3.857 -0.174 1.00 85.88 93 ASP A C 1
ATOM 740 O O . ASP A 1 93 ? -13.485 -3.846 0.342 1.00 85.88 93 ASP A O 1
ATOM 744 N N . GLY A 1 94 ? -12.172 -3.663 -1.484 1.00 82.19 94 GLY A N 1
ATOM 745 C CA . GLY A 1 94 ? -13.206 -3.344 -2.467 1.00 82.19 94 GLY A CA 1
ATOM 746 C C . GLY A 1 94 ? -13.628 -1.874 -2.512 1.00 82.19 94 GLY A C 1
ATOM 747 O O . GLY A 1 94 ? -14.541 -1.538 -3.269 1.00 82.19 94 GLY A O 1
ATOM 748 N N . SER A 1 95 ? -12.990 -1.005 -1.728 1.00 85.12 95 SER A N 1
ATOM 749 C CA . SER A 1 95 ? -13.233 0.437 -1.756 1.00 85.12 95 SER A CA 1
ATOM 750 C C . SER A 1 95 ? -12.735 1.078 -3.058 1.00 85.12 95 SER A C 1
ATOM 752 O O . SER A 1 95 ? -11.878 0.547 -3.771 1.00 85.12 95 SER A O 1
ATOM 754 N N . GLN A 1 96 ? -13.291 2.243 -3.391 1.00 85.44 96 GLN A N 1
ATOM 755 C CA . GLN A 1 96 ? -12.921 2.966 -4.603 1.00 85.44 96 GLN A CA 1
ATOM 756 C C . GLN A 1 96 ? -11.550 3.645 -4.461 1.00 85.44 96 GLN A C 1
ATOM 758 O O . GLN A 1 96 ? -11.199 4.190 -3.411 1.00 85.44 96 GLN A O 1
ATOM 763 N N . VAL A 1 97 ? -10.777 3.646 -5.549 1.00 88.88 97 VAL A N 1
ATOM 764 C CA . VAL A 1 97 ? -9.521 4.398 -5.649 1.00 88.88 97 VAL A CA 1
ATOM 765 C C . VAL A 1 97 ? -9.840 5.856 -5.991 1.00 88.88 97 VAL A C 1
ATOM 767 O O . VAL A 1 97 ? -10.047 6.201 -7.151 1.00 88.88 97 VAL A O 1
ATOM 770 N N . GLU A 1 98 ? -9.920 6.706 -4.968 1.00 89.25 9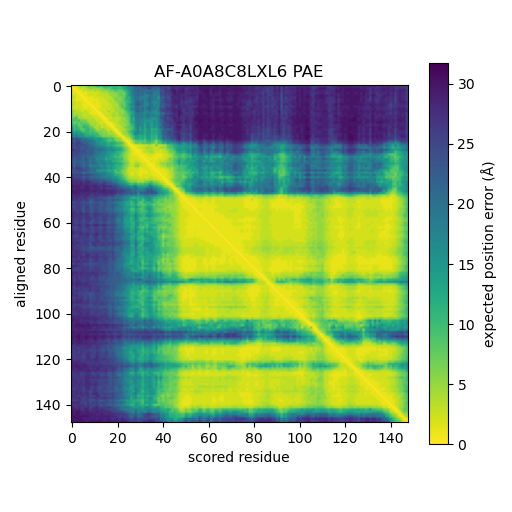8 GLU A N 1
ATOM 771 C CA . GLU A 1 98 ? -10.196 8.152 -5.104 1.00 89.25 98 GLU A CA 1
ATOM 772 C C . GLU A 1 98 ? -8.977 9.030 -4.779 1.00 89.25 98 GLU A C 1
ATOM 774 O O . GLU A 1 98 ? -8.947 10.218 -5.095 1.00 89.25 98 GLU A O 1
ATOM 779 N N . PHE A 1 99 ? -7.963 8.438 -4.150 1.00 92.81 99 PHE A N 1
ATOM 780 C CA . PHE A 1 99 ? -6.737 9.095 -3.728 1.00 92.81 99 PHE A CA 1
ATOM 781 C C . PHE A 1 99 ? -5.541 8.254 -4.155 1.00 92.81 99 PHE A C 1
ATOM 783 O O . PHE A 1 99 ? -5.545 7.032 -4.006 1.00 92.81 99 PHE A O 1
ATOM 790 N N . I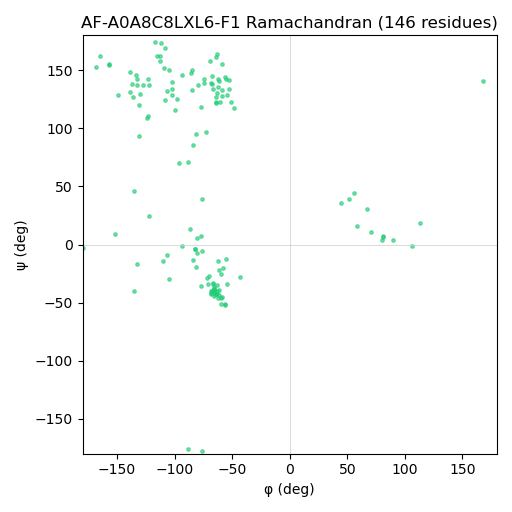LE A 1 100 ? -4.517 8.934 -4.663 1.00 91.75 100 ILE A N 1
ATOM 791 C CA . ILE A 1 100 ? -3.232 8.346 -5.019 1.00 91.75 100 ILE A CA 1
ATOM 792 C C . ILE A 1 100 ? -2.103 9.199 -4.450 1.00 91.75 100 ILE A C 1
ATOM 794 O O . ILE A 1 100 ? -2.194 10.427 -4.423 1.00 91.75 100 ILE A O 1
ATOM 798 N N . HIS A 1 101 ? -1.039 8.543 -3.996 1.00 93.44 101 HIS A N 1
ATOM 799 C CA . HIS A 1 101 ? 0.155 9.209 -3.478 1.00 93.44 101 HIS A CA 1
ATOM 800 C C . HIS A 1 101 ? 1.427 8.566 -4.029 1.00 93.44 101 HIS A C 1
ATOM 802 O O . HIS A 1 101 ? 2.352 8.251 -3.284 1.00 93.44 101 HIS A O 1
ATOM 808 N N . TRP A 1 102 ? 1.425 8.321 -5.340 1.00 92.50 102 TRP A N 1
ATOM 809 C CA . TRP A 1 102 ? 2.571 7.800 -6.074 1.00 92.50 102 TRP A CA 1
ATOM 810 C C . TRP A 1 102 ? 3.798 8.683 -5.902 1.00 92.50 102 TRP A C 1
ATOM 812 O O . TRP A 1 102 ? 3.696 9.910 -5.847 1.00 92.50 102 TRP A O 1
ATOM 822 N N . ASN A 1 103 ? 4.963 8.051 -5.843 1.00 89.00 103 ASN A N 1
ATOM 823 C CA . ASN A 1 103 ? 6.221 8.753 -5.979 1.00 89.00 103 ASN A CA 1
ATOM 824 C C . ASN A 1 103 ? 6.336 9.368 -7.386 1.00 89.00 103 ASN A C 1
ATOM 826 O O . ASN A 1 103 ? 5.626 8.977 -8.314 1.00 89.00 103 ASN A O 1
ATOM 830 N N . GLY A 1 104 ? 7.229 10.347 -7.553 1.00 82.31 104 GLY A N 1
ATOM 831 C CA . GLY A 1 104 ? 7.488 10.924 -8.872 1.00 82.31 104 GLY A CA 1
ATOM 832 C C . GLY A 1 104 ? 7.810 9.832 -9.896 1.00 82.31 104 GLY A C 1
ATOM 833 O O . GLY A 1 104 ? 8.601 8.941 -9.599 1.00 82.31 104 GLY A O 1
ATOM 834 N N . GLU A 1 105 ? 7.188 9.933 -11.075 1.00 77.94 105 GLU A N 1
ATOM 835 C CA . GLU A 1 105 ? 7.343 9.005 -12.210 1.00 77.94 105 GLU A CA 1
ATOM 836 C C . GLU A 1 105 ? 6.717 7.609 -12.019 1.00 77.94 105 GLU A C 1
ATOM 838 O O . GLU A 1 105 ? 6.909 6.757 -12.876 1.00 77.94 105 GLU A O 1
ATOM 843 N N . GLN A 1 106 ? 5.913 7.408 -10.965 1.00 76.38 106 GLN A N 1
ATOM 844 C CA . GLN A 1 106 ? 5.202 6.154 -10.689 1.00 76.38 106 GLN A CA 1
ATOM 845 C C . GLN A 1 106 ? 3.678 6.274 -10.905 1.00 76.38 106 GLN A C 1
ATOM 847 O O . GLN A 1 106 ? 3.115 7.366 -10.726 1.00 76.38 106 GLN A O 1
ATOM 852 N N . PRO A 1 107 ? 2.980 5.175 -11.249 1.00 67.69 107 PRO A N 1
ATOM 853 C CA . PRO A 1 107 ? 3.537 3.858 -11.589 1.00 67.69 107 PRO A CA 1
ATOM 854 C C . PRO A 1 107 ? 4.301 3.893 -12.924 1.00 67.69 107 PRO A C 1
ATOM 856 O O . PRO A 1 107 ? 3.871 4.588 -13.857 1.00 67.69 107 PRO A O 1
ATOM 859 N N . ASP A 1 108 ? 5.448 3.217 -12.997 1.00 68.00 108 ASP A N 1
ATOM 860 C CA . ASP A 1 108 ? 6.317 3.222 -14.180 1.00 68.00 108 ASP A CA 1
ATOM 861 C C . ASP A 1 108 ? 5.967 2.121 -15.212 1.00 68.00 108 ASP A C 1
ATOM 863 O O . ASP A 1 108 ? 4.905 1.500 -15.181 1.00 68.00 108 ASP A O 1
ATOM 867 N N . ILE A 1 109 ? 6.763 2.014 -16.281 1.00 55.44 109 ILE A N 1
ATOM 868 C CA . ILE A 1 109 ? 6.408 1.304 -17.525 1.00 55.44 109 ILE A CA 1
ATOM 869 C C . ILE A 1 109 ? 6.625 -0.219 -17.462 1.00 55.44 109 ILE A C 1
ATOM 871 O O . ILE A 1 109 ? 6.184 -0.906 -18.388 1.00 55.44 109 ILE A O 1
ATOM 875 N N . ASP A 1 110 ? 7.176 -0.784 -16.381 1.00 55.81 110 ASP A N 1
ATOM 876 C CA . ASP A 1 110 ? 7.307 -2.248 -16.205 1.00 55.81 110 ASP A CA 1
ATOM 877 C C . ASP A 1 110 ? 5.960 -2.929 -15.822 1.00 55.81 110 ASP A C 1
ATOM 879 O O . ASP A 1 110 ? 5.883 -3.906 -15.069 1.00 55.81 110 ASP A O 1
ATOM 883 N N . GLN A 1 111 ? 4.875 -2.442 -16.441 1.00 57.75 111 GLN A N 1
ATOM 884 C CA . GLN A 1 111 ? 3.456 -2.778 -16.244 1.00 57.75 111 GLN A CA 1
ATOM 885 C C . GLN A 1 111 ? 3.117 -4.265 -16.392 1.00 57.75 111 GLN A C 1
ATOM 887 O O . GLN A 1 111 ? 2.018 -4.684 -16.030 1.00 57.75 111 GLN A O 1
ATOM 892 N N . ASP A 1 112 ? 4.013 -5.096 -16.924 1.00 61.91 112 ASP A N 1
ATOM 893 C CA . ASP A 1 112 ? 3.723 -6.515 -17.116 1.00 61.91 112 ASP A CA 1
ATOM 894 C C . ASP A 1 112 ? 3.908 -7.340 -15.832 1.00 61.91 112 ASP A C 1
ATOM 896 O O . ASP A 1 112 ? 3.299 -8.409 -15.722 1.00 61.91 112 ASP A O 1
ATOM 900 N N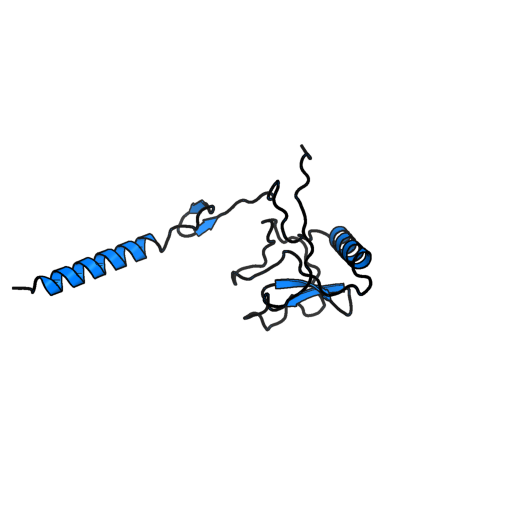 . THR A 1 113 ? 4.648 -6.853 -14.826 1.00 70.69 113 THR A N 1
ATOM 901 C CA . THR A 1 113 ? 4.958 -7.650 -13.617 1.00 70.69 113 THR A CA 1
ATOM 902 C C . THR A 1 113 ? 4.756 -6.955 -12.270 1.00 70.69 113 THR A C 1
ATOM 904 O O . THR A 1 113 ? 4.699 -7.642 -11.246 1.00 70.69 113 THR A O 1
ATOM 907 N N . GLU A 1 114 ? 4.646 -5.629 -12.237 1.00 84.50 114 GLU A N 1
ATOM 908 C CA . GLU A 1 114 ? 4.667 -4.840 -10.997 1.00 84.50 114 GLU A CA 1
ATOM 909 C C . GLU A 1 114 ? 3.252 -4.520 -10.494 1.00 84.50 114 GLU A C 1
ATOM 911 O O . GLU A 1 114 ? 2.788 -3.395 -10.562 1.00 84.50 114 GLU A O 1
ATOM 916 N N . ASP A 1 115 ? 2.535 -5.532 -10.000 1.00 89.06 115 ASP A N 1
ATOM 917 C CA . ASP A 1 115 ? 1.091 -5.387 -9.753 1.00 89.06 115 ASP A CA 1
ATOM 918 C C . ASP A 1 115 ? 0.677 -4.956 -8.328 1.00 89.06 115 ASP A C 1
ATOM 920 O O . ASP A 1 115 ? -0.516 -4.875 -8.013 1.00 89.06 115 ASP A O 1
ATOM 924 N N . CYS A 1 116 ? 1.629 -4.769 -7.408 1.00 93.38 116 CYS A N 1
ATOM 925 C CA . CYS A 1 116 ? 1.355 -4.541 -5.984 1.00 93.38 116 CYS A CA 1
ATOM 926 C C . CYS A 1 116 ? 1.972 -3.242 -5.485 1.00 93.38 116 CYS A C 1
ATOM 928 O O . CYS A 1 116 ? 3.096 -2.919 -5.840 1.00 93.38 116 CYS A O 1
ATOM 930 N N . VAL A 1 117 ? 1.274 -2.532 -4.596 1.00 95.00 117 VAL A N 1
ATOM 931 C CA . VAL A 1 117 ? 1.703 -1.206 -4.130 1.00 95.00 117 VAL A CA 1
ATOM 932 C C . VAL A 1 117 ? 2.239 -1.239 -2.710 1.00 95.00 117 VAL A C 1
ATOM 934 O O . VAL A 1 117 ? 1.597 -1.753 -1.787 1.00 95.00 117 VAL A O 1
ATOM 937 N N . LEU A 1 118 ? 3.397 -0.619 -2.519 1.00 95.69 118 LEU A N 1
ATOM 938 C CA . LEU A 1 118 ? 4.031 -0.392 -1.224 1.00 95.69 118 LEU A CA 1
ATOM 939 C C . LEU A 1 118 ? 4.075 1.096 -0.860 1.00 95.69 118 LEU A C 1
ATOM 941 O O . LEU A 1 118 ? 3.930 1.969 -1.712 1.00 95.69 118 LEU A O 1
ATOM 945 N N . ILE A 1 119 ? 4.294 1.375 0.424 1.00 95.88 119 ILE A N 1
ATOM 946 C CA . ILE A 1 119 ? 4.540 2.705 1.001 1.00 95.88 119 ILE A CA 1
ATOM 947 C C . ILE A 1 119 ? 5.987 2.819 1.512 1.00 95.88 119 ILE A C 1
ATOM 949 O O . ILE A 1 119 ? 6.715 1.823 1.547 1.00 95.88 119 ILE A O 1
ATOM 953 N N . ASN A 1 120 ? 6.385 4.022 1.946 1.00 94.06 120 ASN A N 1
ATOM 954 C CA . ASN A 1 120 ? 7.724 4.371 2.435 1.00 94.06 120 ASN A CA 1
ATOM 955 C C . ASN A 1 120 ? 8.818 4.330 1.362 1.00 94.06 120 ASN A C 1
ATOM 957 O O . ASN A 1 120 ? 9.986 4.082 1.667 1.00 94.06 120 ASN A O 1
ATOM 961 N N . TRP A 1 121 ? 8.477 4.618 0.104 1.00 92.75 121 TRP A N 1
ATOM 962 C CA . TRP A 1 121 ? 9.496 4.693 -0.937 1.00 92.75 121 TRP A CA 1
ATOM 963 C C . TRP A 1 121 ? 10.523 5.811 -0.648 1.00 92.75 121 TRP A C 1
ATOM 965 O O . TRP A 1 121 ? 10.129 6.925 -0.259 1.00 92.75 121 TRP A O 1
ATOM 975 N N . PRO A 1 122 ? 11.839 5.559 -0.817 1.00 85.31 122 PRO A N 1
ATOM 976 C CA . PRO A 1 122 ? 12.870 6.561 -0.569 1.00 85.31 122 PRO A CA 1
ATOM 977 C C . PRO A 1 122 ? 12.649 7.848 -1.372 1.00 85.31 122 PRO A C 1
ATOM 979 O O . PRO A 1 122 ? 12.246 7.817 -2.530 1.00 85.31 122 PRO A O 1
ATOM 982 N N . GLY A 1 123 ? 12.950 9.001 -0.766 1.00 77.31 123 GLY A N 1
ATOM 983 C CA . GLY A 1 123 ? 12.841 10.305 -1.438 1.00 77.31 123 GLY A CA 1
ATOM 984 C C . GLY A 1 123 ? 11.478 10.997 -1.322 1.00 77.31 123 GLY A C 1
ATOM 985 O O . GLY A 1 123 ? 11.310 12.085 -1.862 1.00 77.31 123 GLY A O 1
ATOM 986 N N . GLY A 1 124 ? 10.530 10.426 -0.575 1.00 77.25 124 GLY A N 1
ATOM 987 C CA . GLY A 1 124 ? 9.262 11.098 -0.266 1.00 77.25 124 GLY A CA 1
ATOM 988 C C . GLY A 1 124 ? 8.287 10.312 0.608 1.00 77.25 124 GLY A C 1
ATOM 989 O O . GLY A 1 124 ? 7.232 10.842 0.931 1.00 77.25 124 GLY A O 1
ATOM 990 N N . MET A 1 125 ? 8.617 9.067 0.983 1.00 85.00 125 MET A N 1
ATOM 991 C CA . MET A 1 125 ? 7.735 8.133 1.706 1.00 85.00 125 MET A CA 1
ATOM 992 C C . MET A 1 125 ? 6.419 7.820 0.971 1.00 85.00 125 MET A C 1
ATOM 994 O O . MET A 1 125 ? 5.481 7.278 1.548 1.00 85.00 125 MET A O 1
ATOM 998 N N . GLN A 1 126 ? 6.379 8.148 -0.319 1.00 92.75 126 GLN A N 1
ATOM 999 C CA . GLN A 1 126 ? 5.263 7.963 -1.238 1.00 92.75 126 GLN A CA 1
ATOM 1000 C C . GLN A 1 126 ? 5.133 6.493 -1.667 1.00 92.75 126 GLN A C 1
ATOM 1002 O O . GLN A 1 126 ? 5.849 5.617 -1.170 1.00 92.75 126 GLN A O 1
ATOM 1007 N N . TRP A 1 127 ? 4.179 6.217 -2.552 1.00 95.25 127 TRP A N 1
ATOM 1008 C CA . TRP A 1 127 ? 3.891 4.875 -3.045 1.00 95.25 127 TRP A CA 1
ATOM 1009 C C . TRP A 1 127 ? 4.766 4.493 -4.240 1.00 95.25 127 TRP A C 1
ATOM 1011 O O . TRP A 1 127 ? 5.085 5.346 -5.066 1.00 95.25 127 TRP A O 1
ATOM 1021 N N . ASN A 1 128 ? 5.093 3.209 -4.344 1.00 93.19 128 ASN A N 1
ATOM 1022 C CA . ASN A 1 128 ? 5.709 2.582 -5.516 1.00 93.19 128 ASN A CA 1
ATOM 1023 C C . ASN A 1 128 ? 4.949 1.286 -5.799 1.00 93.19 128 ASN A C 1
ATOM 1025 O O . ASN A 1 128 ? 4.494 0.632 -4.855 1.00 93.19 128 ASN A O 1
ATOM 1029 N N . ASP A 1 129 ? 4.805 0.907 -7.054 1.00 91.06 129 ASP A N 1
ATOM 1030 C CA . ASP A 1 129 ? 4.429 -0.442 -7.454 1.00 91.06 129 ASP A CA 1
ATOM 1031 C C . ASP A 1 129 ? 5.666 -1.342 -7.529 1.00 91.06 129 ASP A C 1
ATOM 1033 O O . ASP A 1 129 ? 6.791 -0.874 -7.659 1.00 91.06 129 ASP A O 1
ATOM 1037 N N . LEU A 1 130 ? 5.494 -2.632 -7.269 1.00 91.25 130 LEU A N 1
ATOM 1038 C CA . LEU A 1 130 ? 6.565 -3.615 -7.322 1.00 91.25 130 LEU A CA 1
ATOM 1039 C C . LEU A 1 130 ? 5.954 -5.001 -7.540 1.00 91.25 130 LEU A C 1
ATOM 1041 O O . LEU A 1 130 ? 4.810 -5.279 -7.164 1.00 91.25 130 LEU A O 1
ATOM 1045 N N . THR A 1 131 ? 6.735 -5.920 -8.098 1.00 91.44 131 THR A N 1
ATOM 1046 C CA . THR A 1 131 ? 6.330 -7.323 -8.250 1.00 91.44 131 THR A CA 1
ATOM 1047 C C . THR A 1 131 ? 5.814 -7.926 -6.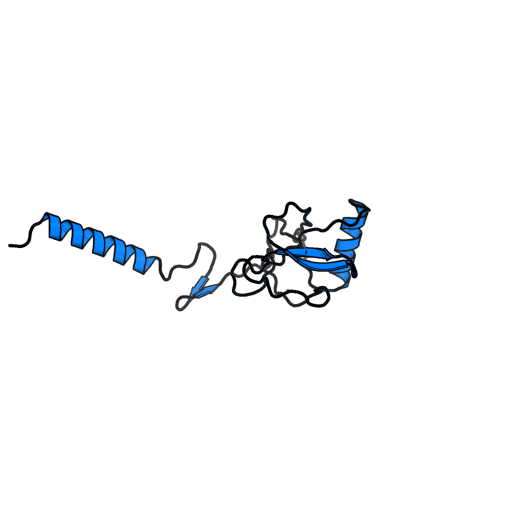928 1.00 91.44 131 THR A C 1
ATOM 1049 O O . THR A 1 131 ? 6.538 -8.005 -5.928 1.00 91.44 131 THR A O 1
ATOM 1052 N N . CYS A 1 132 ? 4.576 -8.434 -6.931 1.00 91.44 132 CYS A N 1
ATOM 1053 C CA . CYS A 1 132 ? 3.860 -8.925 -5.742 1.00 91.44 132 CYS A CA 1
ATOM 1054 C C . CYS A 1 132 ? 4.552 -10.061 -4.965 1.00 91.44 132 CYS A C 1
ATOM 1056 O O . CYS A 1 132 ? 4.232 -10.305 -3.804 1.00 91.44 132 CYS A O 1
ATOM 1058 N N . SER A 1 133 ? 5.481 -10.796 -5.587 1.00 91.38 133 SER A N 1
ATOM 1059 C CA . SER A 1 133 ? 6.195 -11.907 -4.943 1.00 91.38 133 SER A CA 1
ATOM 1060 C C . SER A 1 133 ? 7.288 -11.464 -3.965 1.00 91.38 133 SER A C 1
ATOM 1062 O O . SER A 1 133 ? 7.900 -12.318 -3.319 1.00 91.38 133 SER A O 1
ATOM 1064 N N . ASN A 1 134 ? 7.573 -10.162 -3.865 1.00 92.50 134 ASN A N 1
ATOM 1065 C CA . ASN A 1 134 ? 8.550 -9.646 -2.912 1.00 92.50 134 ASN A CA 1
ATOM 1066 C C . ASN A 1 134 ? 8.077 -9.844 -1.460 1.00 92.50 134 ASN A C 1
ATOM 1068 O O . ASN A 1 134 ? 6.937 -9.550 -1.092 1.00 92.50 134 ASN A O 1
ATOM 1072 N N . LEU A 1 135 ? 8.988 -10.338 -0.618 1.00 95.00 135 LEU A N 1
ATOM 1073 C CA . LEU A 1 135 ? 8.733 -10.608 0.797 1.00 95.00 135 LEU A CA 1
ATOM 1074 C C . LEU A 1 135 ? 8.921 -9.329 1.620 1.00 95.00 135 LEU A C 1
ATOM 1076 O O . LEU A 1 135 ? 10.002 -9.088 2.157 1.00 95.00 135 LEU A O 1
ATOM 1080 N N . LEU A 1 136 ? 7.866 -8.522 1.714 1.00 95.75 136 LEU A N 1
ATOM 1081 C CA . LEU A 1 136 ? 7.831 -7.300 2.520 1.00 95.75 136 LEU A CA 1
ATOM 1082 C C . LEU A 1 136 ? 6.818 -7.420 3.664 1.00 95.75 136 LEU A C 1
ATOM 1084 O O . LEU A 1 136 ? 5.924 -8.273 3.648 1.00 95.75 136 LEU A O 1
ATOM 1088 N N . ALA A 1 137 ? 6.959 -6.545 4.660 1.00 96.69 137 ALA A N 1
ATOM 1089 C CA . ALA A 1 137 ? 5.933 -6.356 5.678 1.00 96.69 137 ALA A CA 1
ATOM 1090 C C . ALA A 1 137 ? 4.636 -5.834 5.039 1.00 96.69 137 ALA A C 1
ATOM 1092 O O . ALA A 1 137 ? 4.638 -5.330 3.918 1.00 96.69 137 ALA A O 1
ATOM 1093 N N . PHE A 1 138 ? 3.526 -5.923 5.765 1.00 96.12 138 PHE A N 1
ATOM 1094 C CA . PHE A 1 138 ? 2.230 -5.429 5.312 1.00 96.12 138 PHE A CA 1
ATOM 1095 C C . PHE A 1 138 ? 1.480 -4.739 6.449 1.00 96.12 138 PHE A C 1
ATOM 1097 O O . PHE A 1 138 ? 1.597 -5.138 7.610 1.00 96.12 138 PHE A O 1
ATOM 1104 N N . VAL A 1 139 ? 0.677 -3.729 6.113 1.00 95.19 139 VAL A N 1
ATOM 1105 C CA . VAL A 1 139 ? -0.268 -3.122 7.060 1.00 95.19 139 VAL A CA 1
ATOM 1106 C C . VAL A 1 139 ? -1.669 -3.630 6.766 1.00 95.19 139 VAL A C 1
ATOM 1108 O O . VAL A 1 139 ? -2.143 -3.548 5.634 1.00 95.19 139 VAL A O 1
ATOM 1111 N N . CYS A 1 140 ? -2.346 -4.125 7.800 1.00 92.50 140 CYS A N 1
ATOM 1112 C CA . CYS A 1 140 ? -3.742 -4.535 7.724 1.00 92.50 140 CYS A CA 1
ATOM 1113 C C . CYS A 1 140 ? -4.662 -3.514 8.396 1.00 92.50 140 CYS A C 1
ATOM 1115 O O . CYS A 1 140 ? -4.300 -2.890 9.393 1.00 92.50 140 CYS A O 1
ATOM 1117 N N . GLU A 1 141 ? -5.889 -3.421 7.900 1.00 89.31 141 GLU A N 1
ATOM 1118 C CA . GLU A 1 141 ? -6.960 -2.605 8.455 1.00 89.31 141 GLU A CA 1
ATOM 1119 C C . GLU A 1 141 ? -8.214 -3.454 8.674 1.00 89.31 141 GLU A C 1
ATOM 1121 O O . GLU A 1 141 ? -8.596 -4.275 7.837 1.00 89.31 141 GLU A O 1
ATOM 1126 N N . VAL A 1 142 ? -8.860 -3.258 9.823 1.00 84.25 142 VAL A N 1
ATOM 1127 C CA . VAL A 1 142 ? -10.160 -3.854 10.144 1.00 84.25 142 VAL A CA 1
ATOM 1128 C C . VAL A 1 142 ? -11.256 -2.815 9.965 1.00 84.25 142 VAL A C 1
ATOM 1130 O O . VAL A 1 142 ? -11.107 -1.674 10.391 1.00 84.25 142 VAL A O 1
ATOM 1133 N N . CYS A 1 143 ? -12.395 -3.227 9.409 1.00 71.62 143 CYS A N 1
ATOM 1134 C CA . CYS A 1 143 ? -13.602 -2.409 9.452 1.00 71.62 143 CYS A CA 1
ATOM 1135 C C . CYS A 1 143 ? -14.041 -2.241 10.922 1.00 71.62 143 CYS A C 1
ATOM 1137 O O . CYS A 1 143 ? -14.292 -3.261 11.579 1.00 71.62 143 CYS A O 1
ATOM 1139 N N . PRO A 1 144 ? -14.167 -1.011 11.459 1.00 63.66 144 PRO A N 1
ATOM 1140 C CA . PRO A 1 144 ? -14.643 -0.808 12.822 1.00 63.66 144 PRO A CA 1
ATOM 1141 C C . PRO A 1 144 ? -16.060 -1.368 12.979 1.00 63.66 144 PRO A C 1
ATOM 1143 O O . PRO A 1 144 ? -16.985 -0.986 12.261 1.00 63.66 144 PRO A O 1
ATOM 1146 N N . THR A 1 145 ? -16.258 -2.293 13.916 1.00 57.25 145 THR A N 1
ATOM 1147 C CA . THR A 1 145 ? -17.597 -2.776 14.265 1.00 57.25 145 THR A CA 1
ATOM 1148 C C . THR A 1 145 ? -18.297 -1.730 15.131 1.00 57.25 145 THR A C 1
ATOM 1150 O O . THR A 1 145 ? -17.828 -1.460 16.234 1.00 57.25 145 THR A O 1
ATOM 1153 N N . GLY A 1 146 ? -19.422 -1.174 14.666 1.00 53.59 146 GLY A N 1
ATOM 1154 C CA . GLY A 1 146 ? -20.301 -0.335 15.496 1.00 53.59 146 GLY A CA 1
ATOM 1155 C C . GLY A 1 146 ? -20.407 1.147 15.126 1.00 53.59 146 GLY A C 1
ATOM 1156 O O . GLY A 1 146 ? -20.851 1.926 15.960 1.00 53.59 146 GLY A O 1
ATOM 1157 N N . MET A 1 147 ? -20.044 1.554 13.905 1.00 53.09 147 MET A N 1
ATOM 1158 C CA . MET A 1 147 ? -20.471 2.854 13.362 1.00 53.09 147 MET A CA 1
ATOM 1159 C C . MET A 1 147 ? -21.826 2.708 12.651 1.00 53.09 147 MET A C 1
ATOM 1161 O O . MET A 1 147 ? -21.896 2.735 11.426 1.00 53.09 147 MET A O 1
ATOM 1165 N N . PHE A 1 148 ? -22.883 2.504 13.439 1.00 47.41 148 PHE A N 1
ATOM 1166 C CA . PHE A 1 148 ? -24.285 2.721 13.066 1.00 47.41 148 PHE A CA 1
ATOM 1167 C C . PHE A 1 148 ? -24.999 3.393 14.235 1.00 47.41 148 PHE A C 1
ATOM 1169 O O . PHE A 1 148 ? -24.749 2.960 15.384 1.00 47.41 148 PHE A O 1
#